Protein AF-A0A1V4QGC7-F1 (afdb_monomer)

Sequence (141 aa):
MLIPVWAFLLLGYYRAGGERFYFNTKFILIFIIYSILAASVYILNQITDIRSDTINRKHLLLAEGILSKRDAYMEIAVLLIMVIILSFFLNFHFLFFIAVSFIMGIIYSVPPFKFKDRPILDFLINAIGYGFIFLVLPPSS

Foldseek 3Di:
DQDDLVLVLVLVQCVVVVNDDDPDPVSVLVVVLVVLLVVLLVLVLCLLCLVVCLVVVHPCCDVVPVDDPVVSVVSSVVSVVVSVVSCVVDDPVVVVVSVVVNVVSCLCRPPPRVQVVPVVSVCVSNCVSVVVVVVSDDPPD

Organism: NCBI:txid1936077

Solvent-accessible surface area (backbone atoms only — not comparable to full-atom values): 7936 Å² total; per-residue (Å²): 128,80,64,61,72,58,55,61,53,52,51,52,48,27,66,74,46,73,79,46,86,68,95,42,73,68,51,54,50,54,49,52,41,50,50,41,51,49,49,31,41,50,52,52,38,45,70,63,34,27,71,59,24,48,75,70,74,36,77,48,52,55,38,71,56,78,40,50,73,67,56,52,54,50,50,34,51,53,36,51,50,51,36,55,60,59,39,69,80,62,46,80,72,52,51,53,55,51,51,54,52,50,50,50,43,45,45,35,44,39,81,92,60,24,29,71,82,34,71,71,51,38,47,46,59,42,42,56,53,51,50,52,54,61,74,68,51,75,81,93,122

Secondary structure (DSSP, 8-state):
----HHHHHHHHHHHHTTT-----HHHHHHHHHHHHHHHHHHHHHHHHHHHHHHHHT-SHHHHTTSS-HHHHHHHHHHHHHHHHHHHTTS-HHHHHHHHHHHHHHHHHHSTTT-GGG-HHHHHHHHHHHHHHHHHHS----

Mean predicted aligned error: 8.9 Å

pLDDT: mean 78.58, std 14.9, range [37.88, 97.94]

InterPro domains:
  IPR000537 UbiA prenyltransferase [PF01040] (6-136)
  IPR044878 UbiA prenyltransferase superfamily [G3DSA:1.10.357.140] (1-138)
  IPR050475 Prenyltransferase/isoprenoid biosynthesis [PTHR42723] (26-134)

Radius of gyration: 16.82 Å; Cα contacts (8 Å, |Δi|>4): 103; chains: 1; bounding box: 34×43×41 Å

Structure (mmCIF, N/CA/C/O backbone):
data_AF-A0A1V4QGC7-F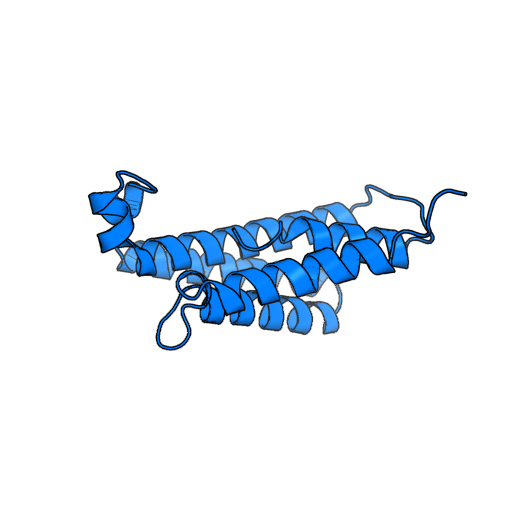1
#
_entry.id   AF-A0A1V4QGC7-F1
#
loop_
_atom_site.group_PDB
_atom_site.id
_atom_site.type_symbol
_atom_site.label_atom_id
_atom_site.label_alt_id
_atom_site.label_comp_id
_atom_site.label_asym_id
_atom_site.label_entity_id
_atom_site.label_seq_id
_atom_site.pdbx_PDB_ins_code
_atom_site.Cartn_x
_atom_site.Cartn_y
_atom_site.Cartn_z
_atom_site.occupancy
_atom_site.B_iso_or_equiv
_atom_site.auth_seq_id
_atom_site.auth_comp_id
_atom_site.auth_asym_id
_atom_site.auth_atom_id
_atom_site.pdbx_PDB_model_num
ATOM 1 N N . MET A 1 1 ? -3.951 10.212 3.164 1.00 37.88 1 MET A N 1
ATOM 2 C CA . MET A 1 1 ? -3.924 9.787 1.746 1.00 37.88 1 MET A CA 1
ATOM 3 C C . MET A 1 1 ? -2.456 9.816 1.377 1.00 37.88 1 MET A C 1
ATOM 5 O O . MET A 1 1 ? -1.941 10.909 1.230 1.00 37.88 1 MET A O 1
ATOM 9 N N . LEU A 1 2 ? -1.754 8.676 1.354 1.00 47.72 2 LEU A N 1
ATOM 10 C CA . LEU A 1 2 ? -0.443 8.649 0.702 1.00 47.72 2 LEU A CA 1
ATOM 11 C C . LEU A 1 2 ? -0.738 8.973 -0.758 1.00 47.72 2 LEU A C 1
ATOM 13 O O . LEU A 1 2 ? -1.607 8.323 -1.336 1.00 47.72 2 LEU A O 1
ATOM 17 N N . ILE A 1 3 ? -0.109 10.010 -1.295 1.00 47.47 3 ILE A N 1
ATOM 18 C CA . ILE A 1 3 ? 0.089 10.291 -2.726 1.00 47.47 3 ILE A CA 1
ATOM 19 C C . ILE A 1 3 ? -0.269 9.089 -3.605 1.00 47.47 3 ILE A C 1
ATOM 21 O O . ILE A 1 3 ? 0.197 7.987 -3.291 1.00 47.47 3 ILE A O 1
ATOM 25 N N . PRO A 1 4 ? -1.034 9.265 -4.705 1.00 59.91 4 PRO A N 1
ATOM 26 C CA . PRO A 1 4 ? -1.404 8.147 -5.557 1.00 59.91 4 PRO A CA 1
ATOM 27 C C . PRO A 1 4 ? -0.127 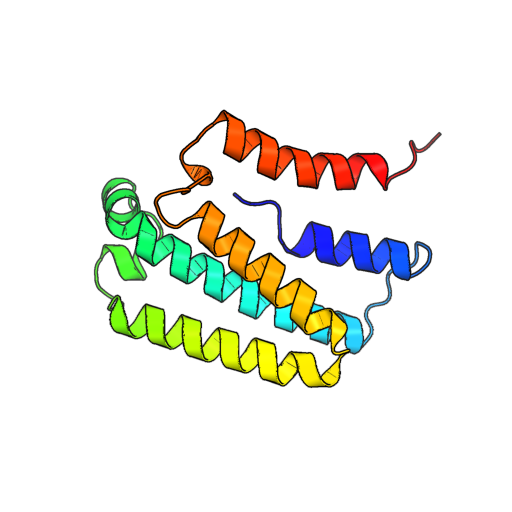7.383 -5.869 1.00 59.91 4 PRO A C 1
ATOM 29 O O . PRO A 1 4 ? 0.795 7.948 -6.445 1.00 59.91 4 PRO A O 1
ATOM 32 N N . VAL A 1 5 ? -0.030 6.126 -5.447 1.00 62.03 5 VAL A N 1
ATOM 33 C CA . VAL A 1 5 ? 1.137 5.277 -5.737 1.00 62.03 5 VAL A CA 1
ATOM 34 C C . VAL A 1 5 ? 1.425 5.291 -7.253 1.00 62.03 5 VAL A C 1
ATOM 36 O O . VAL A 1 5 ? 2.567 5.264 -7.708 1.00 62.03 5 VAL A O 1
ATOM 39 N N . TRP A 1 6 ? 0.356 5.496 -8.020 1.00 62.53 6 TRP A N 1
ATOM 40 C CA . TRP A 1 6 ? 0.310 5.853 -9.427 1.00 62.53 6 TRP A CA 1
ATOM 41 C C . TRP A 1 6 ? 1.138 7.064 -9.835 1.00 62.53 6 TRP A C 1
ATOM 43 O O . TRP A 1 6 ? 1.814 6.986 -10.844 1.00 62.53 6 TRP A O 1
ATOM 53 N N . ALA A 1 7 ? 1.126 8.170 -9.098 1.00 62.88 7 ALA A N 1
ATOM 54 C CA . ALA A 1 7 ? 1.836 9.391 -9.463 1.00 62.88 7 ALA A CA 1
ATOM 55 C C . ALA A 1 7 ? 3.340 9.139 -9.625 1.00 62.88 7 ALA A C 1
ATOM 57 O O . ALA A 1 7 ? 3.910 9.510 -10.645 1.00 62.88 7 ALA A O 1
ATOM 58 N N . PHE A 1 8 ? 3.973 8.431 -8.689 1.00 66.56 8 PHE A N 1
ATOM 59 C CA . PHE A 1 8 ? 5.393 8.089 -8.803 1.00 66.56 8 PHE A CA 1
ATOM 60 C C . PHE A 1 8 ? 5.684 7.115 -9.943 1.00 66.56 8 PHE A C 1
ATOM 62 O O . PHE A 1 8 ? 6.669 7.282 -10.658 1.00 66.56 8 PHE A O 1
ATOM 69 N N . LEU A 1 9 ? 4.813 6.125 -10.143 1.00 71.06 9 LEU A N 1
ATOM 70 C CA . LEU A 1 9 ? 4.905 5.197 -11.268 1.00 71.06 9 LEU A CA 1
ATOM 71 C C . LEU A 1 9 ? 4.787 5.923 -12.613 1.00 71.06 9 LEU A C 1
ATOM 73 O O . LEU A 1 9 ? 5.601 5.703 -13.505 1.00 71.06 9 LEU A O 1
ATOM 77 N N . LEU A 1 10 ? 3.803 6.813 -12.744 1.00 69.69 10 LEU A N 1
ATOM 78 C CA . LEU A 1 10 ? 3.528 7.588 -13.951 1.00 69.69 10 LEU A CA 1
ATOM 79 C C . LEU A 1 10 ? 4.666 8.575 -14.235 1.00 69.69 10 LEU A C 1
ATOM 81 O O . LEU A 1 10 ? 5.115 8.666 -15.374 1.00 69.69 10 LEU A O 1
ATOM 85 N N . LEU A 1 11 ? 5.179 9.260 -13.209 1.00 66.69 11 LEU A N 1
ATOM 86 C CA . LEU A 1 11 ? 6.306 10.189 -13.331 1.00 66.69 11 LEU A CA 1
ATOM 87 C C . LEU A 1 11 ? 7.613 9.473 -13.673 1.00 66.69 11 LEU A C 1
ATOM 89 O O . LEU A 1 11 ? 8.353 9.928 -14.544 1.00 66.69 11 LEU A O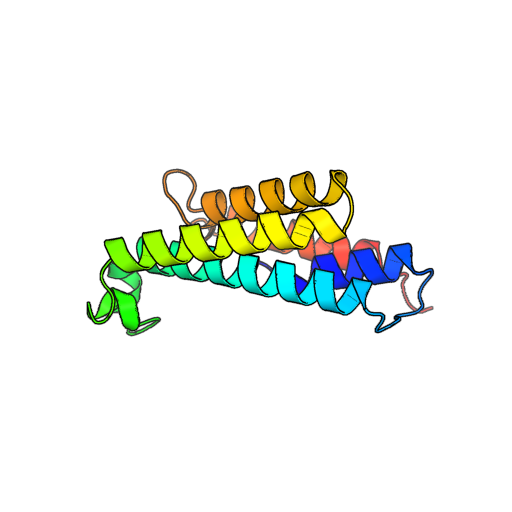 1
ATOM 93 N N . GLY A 1 12 ? 7.886 8.337 -13.027 1.00 68.69 12 GLY A N 1
ATOM 94 C CA . GLY A 1 12 ? 9.040 7.501 -13.347 1.00 68.69 12 GLY A CA 1
ATOM 95 C C . GLY A 1 12 ? 8.979 6.985 -14.784 1.00 68.69 12 GLY A C 1
ATOM 96 O O . GLY A 1 12 ? 9.969 7.065 -15.511 1.00 68.69 12 GLY A O 1
ATOM 97 N N . TYR A 1 13 ? 7.802 6.530 -15.224 1.00 69.25 13 TYR A N 1
ATOM 98 C CA . TYR A 1 13 ? 7.584 6.075 -16.595 1.00 69.25 13 TYR A CA 1
ATOM 99 C C . TYR A 1 13 ? 7.751 7.208 -17.617 1.00 69.25 13 TYR A C 1
ATOM 101 O O . TYR A 1 13 ? 8.457 7.039 -18.608 1.00 69.25 13 TYR A O 1
ATOM 109 N N . TYR A 1 14 ? 7.168 8.380 -17.354 1.00 67.00 14 TYR A N 1
ATOM 110 C CA . TYR A 1 14 ? 7.287 9.564 -18.207 1.00 67.00 14 TYR A CA 1
ATOM 111 C C . TYR A 1 14 ? 8.744 10.022 -18.370 1.00 67.00 14 TYR A C 1
ATOM 113 O O . TYR A 1 14 ? 9.204 10.267 -19.486 1.00 67.00 14 TYR A O 1
ATOM 121 N N . ARG A 1 15 ? 9.501 10.070 -17.265 1.00 68.25 15 ARG A N 1
ATOM 122 C CA . ARG A 1 15 ? 10.911 10.482 -17.269 1.00 68.25 15 ARG A CA 1
ATOM 123 C C . ARG A 1 15 ? 11.815 9.458 -17.964 1.00 68.25 15 ARG A C 1
ATOM 125 O O . ARG A 1 15 ? 12.757 9.850 -18.644 1.00 68.25 15 ARG A O 1
ATOM 132 N N . ALA A 1 16 ? 11.522 8.162 -17.837 1.00 69.19 16 ALA A N 1
ATOM 133 C CA . ALA A 1 16 ? 12.251 7.102 -18.538 1.00 69.19 16 ALA A CA 1
ATOM 134 C C . ALA A 1 16 ? 11.910 7.023 -20.040 1.00 69.19 16 ALA A C 1
ATOM 136 O O . ALA A 1 16 ? 12.752 6.624 -20.840 1.00 69.19 16 ALA A O 1
ATOM 137 N N . GLY A 1 17 ? 10.688 7.403 -20.426 1.00 63.56 17 GLY A N 1
ATOM 138 C CA . GLY A 1 17 ? 10.197 7.394 -21.807 1.00 63.56 17 GLY A CA 1
ATOM 139 C C . GLY A 1 17 ? 10.569 8.623 -22.645 1.00 63.56 17 GLY A C 1
ATOM 140 O O . GLY A 1 17 ? 10.112 8.723 -23.783 1.00 63.56 17 GLY A O 1
ATOM 141 N N . GLY A 1 18 ? 11.361 9.558 -22.104 1.00 63.56 18 GLY A N 1
ATOM 142 C CA . GLY A 1 18 ? 11.759 10.780 -22.809 1.00 63.56 18 GLY A CA 1
ATOM 143 C C . GLY A 1 18 ? 10.575 11.694 -23.131 1.00 63.56 18 GLY A C 1
ATOM 144 O O . GLY A 1 18 ? 10.440 12.134 -24.268 1.00 63.56 18 GLY A O 1
ATOM 145 N N . GLU A 1 19 ? 9.694 11.922 -22.151 1.00 63.09 19 GLU A N 1
ATOM 146 C CA . GLU A 1 19 ? 8.514 12.802 -22.248 1.00 63.09 19 GLU A CA 1
ATOM 147 C C . GLU A 1 19 ? 7.373 12.304 -23.155 1.00 63.09 19 GLU A C 1
ATOM 149 O O . GLU A 1 19 ? 6.376 12.996 -23.361 1.00 63.09 19 GLU A O 1
ATOM 154 N N . ARG A 1 20 ? 7.452 11.066 -23.661 1.00 64.44 20 ARG A N 1
ATOM 155 C CA . ARG A 1 20 ? 6.352 10.423 -24.394 1.00 64.44 20 ARG A CA 1
ATOM 156 C C . ARG A 1 20 ? 5.760 9.269 -23.599 1.00 64.44 20 ARG A C 1
ATOM 158 O O . ARG A 1 20 ? 6.453 8.331 -23.210 1.00 64.44 20 ARG A O 1
ATOM 165 N N . PHE A 1 21 ? 4.448 9.328 -23.385 1.00 67.00 21 PHE A N 1
ATOM 166 C CA . PHE A 1 21 ? 3.715 8.291 -22.674 1.00 67.00 21 PHE A CA 1
ATOM 167 C C . PHE A 1 21 ? 3.249 7.203 -23.647 1.00 67.00 21 PHE A C 1
ATOM 169 O O . PHE A 1 21 ? 2.393 7.444 -24.496 1.00 67.00 21 PHE A O 1
ATOM 176 N N . TYR A 1 22 ? 3.805 5.998 -23.528 1.00 72.38 22 TYR A N 1
ATOM 177 C CA . TYR A 1 22 ? 3.405 4.849 -24.339 1.00 72.38 22 TYR A CA 1
ATOM 178 C C . TYR A 1 22 ? 2.611 3.841 -23.504 1.00 72.38 22 TYR A C 1
ATOM 180 O O . TYR A 1 22 ? 3.113 3.269 -22.542 1.00 72.38 22 TYR A O 1
ATOM 188 N N . PHE A 1 23 ? 1.378 3.545 -23.906 1.00 79.50 23 PHE A N 1
ATOM 189 C CA . PHE A 1 23 ? 0.576 2.478 -23.299 1.00 79.50 23 PHE A CA 1
ATOM 190 C C . PHE A 1 23 ? 0.975 1.111 -23.866 1.00 79.50 23 PHE A C 1
ATOM 192 O O . PHE A 1 23 ? 0.229 0.482 -24.610 1.00 79.50 23 PHE A O 1
ATOM 199 N N . ASN A 1 24 ? 2.193 0.661 -23.563 1.00 84.56 24 ASN A N 1
ATOM 200 C CA . ASN A 1 24 ? 2.674 -0.652 -23.988 1.00 84.56 24 ASN A CA 1
ATOM 201 C C . ASN A 1 24 ? 2.345 -1.749 -22.960 1.00 84.56 24 ASN A C 1
ATOM 203 O O . ASN A 1 24 ? 1.971 -1.478 -21.819 1.00 84.56 24 ASN A O 1
ATOM 207 N N . THR A 1 25 ? 2.527 -3.014 -23.344 1.00 86.69 25 THR A N 1
ATOM 208 C CA . THR A 1 25 ? 2.256 -4.168 -22.469 1.00 86.69 25 THR A CA 1
ATOM 209 C C . THR A 1 25 ? 3.031 -4.101 -21.151 1.00 86.69 25 THR A C 1
ATOM 211 O O . THR A 1 25 ? 2.495 -4.460 -20.107 1.00 86.69 25 THR A O 1
ATOM 214 N N . LYS A 1 26 ? 4.271 -3.584 -21.170 1.00 86.00 26 LYS A N 1
ATOM 215 C CA . LYS A 1 26 ? 5.073 -3.392 -19.951 1.00 86.00 26 LYS A CA 1
ATOM 216 C C . LYS A 1 26 ? 4.433 -2.374 -19.011 1.00 86.00 26 LYS A C 1
ATOM 218 O O . LYS A 1 26 ? 4.372 -2.629 -17.816 1.00 86.00 26 LYS A O 1
ATOM 223 N N . PHE A 1 27 ? 3.940 -1.256 -19.541 1.00 85.62 27 PHE A N 1
ATOM 224 C CA . PHE A 1 27 ? 3.230 -0.248 -18.761 1.00 85.62 27 PHE A CA 1
ATOM 225 C C . PHE A 1 27 ? 1.976 -0.834 -18.113 1.00 85.62 27 PHE A C 1
ATOM 227 O O . PHE A 1 27 ? 1.790 -0.682 -16.912 1.00 85.62 27 PHE A O 1
ATOM 234 N N . ILE A 1 28 ? 1.156 -1.555 -18.883 1.00 88.50 28 ILE A N 1
ATOM 235 C CA . ILE A 1 28 ? -0.067 -2.192 -18.373 1.00 88.50 28 ILE A CA 1
ATOM 236 C C . ILE A 1 28 ? 0.269 -3.195 -17.264 1.00 88.50 28 ILE A C 1
ATOM 238 O O . ILE A 1 28 ? -0.373 -3.190 -16.218 1.00 88.50 28 ILE A O 1
ATOM 242 N N . LEU A 1 29 ? 1.305 -4.017 -17.453 1.00 90.19 29 LEU A N 1
ATOM 243 C CA . LEU A 1 29 ? 1.751 -4.977 -16.444 1.00 90.19 29 LEU A CA 1
ATOM 244 C C . LEU A 1 29 ? 2.233 -4.279 -15.163 1.00 90.19 29 LEU A C 1
ATOM 246 O O . LEU A 1 29 ? 1.801 -4.636 -14.071 1.00 90.19 29 LEU A O 1
ATOM 250 N N . ILE A 1 30 ? 3.083 -3.256 -15.295 1.00 87.75 30 ILE A N 1
ATOM 251 C CA . ILE A 1 30 ? 3.558 -2.433 -14.173 1.00 87.75 30 ILE A CA 1
ATOM 252 C C . ILE A 1 30 ? 2.371 -1.786 -13.448 1.00 87.75 30 ILE A C 1
ATOM 254 O O . ILE A 1 30 ? 2.320 -1.798 -12.218 1.00 87.75 30 ILE A O 1
ATOM 258 N N . PHE A 1 31 ? 1.388 -1.283 -14.197 1.00 87.69 31 PHE A N 1
ATOM 259 C CA . PHE A 1 31 ? 0.177 -0.704 -13.639 1.00 87.69 31 PHE A CA 1
ATOM 260 C C . PHE A 1 31 ? -0.613 -1.746 -12.836 1.00 87.69 31 PHE A C 1
ATOM 262 O O . PHE A 1 31 ? -0.906 -1.524 -11.669 1.00 87.69 31 PHE A O 1
ATOM 269 N N . ILE A 1 32 ? -0.891 -2.922 -13.400 1.00 92.19 32 ILE A N 1
ATOM 270 C CA . ILE A 1 32 ? -1.596 -4.004 -12.693 1.00 92.19 32 ILE A CA 1
ATOM 271 C C . ILE A 1 32 ? -0.870 -4.385 -11.397 1.00 92.19 32 ILE A C 1
ATOM 273 O O . ILE A 1 32 ? -1.498 -4.447 -10.341 1.00 92.19 32 ILE A O 1
ATOM 277 N N . ILE A 1 33 ? 0.450 -4.579 -11.445 1.00 91.25 33 ILE A N 1
ATOM 278 C CA . ILE A 1 33 ? 1.235 -4.954 -10.262 1.00 91.25 33 ILE A CA 1
ATOM 279 C C . ILE A 1 33 ? 1.093 -3.904 -9.156 1.00 91.25 33 ILE A C 1
ATOM 281 O O . ILE A 1 33 ? 0.844 -4.246 -7.999 1.00 91.25 33 ILE A O 1
ATOM 285 N N . TYR A 1 34 ? 1.189 -2.621 -9.502 1.00 88.12 34 TYR A N 1
ATOM 286 C CA . TYR A 1 34 ? 1.039 -1.549 -8.525 1.00 88.12 34 TYR A CA 1
ATOM 287 C C . TYR A 1 34 ? -0.391 -1.400 -7.990 1.00 88.12 34 TYR A C 1
ATOM 289 O O . TYR A 1 34 ? -0.554 -0.987 -6.844 1.00 88.12 34 TYR A O 1
ATOM 297 N N . SER A 1 35 ? -1.417 -1.794 -8.754 1.00 90.88 35 SER A N 1
ATOM 298 C CA . SER A 1 35 ? -2.816 -1.834 -8.287 1.00 90.88 35 SER A CA 1
ATOM 299 C C . SER A 1 35 ? -2.968 -2.880 -7.196 1.00 90.88 35 SER A C 1
ATOM 301 O O . SER A 1 35 ? -3.526 -2.597 -6.139 1.00 90.88 35 SER A O 1
ATOM 303 N N . ILE A 1 36 ? -2.433 -4.075 -7.445 1.00 94.25 36 ILE A N 1
ATOM 304 C CA . ILE A 1 36 ? -2.479 -5.198 -6.506 1.00 94.25 36 ILE A CA 1
ATOM 305 C C . ILE A 1 36 ? -1.697 -4.840 -5.235 1.00 94.25 36 ILE A C 1
ATOM 307 O O . ILE A 1 36 ? -2.188 -5.037 -4.122 1.00 94.25 36 ILE A O 1
ATOM 311 N N . LEU A 1 37 ? -0.518 -4.228 -5.386 1.00 92.19 37 LEU A N 1
ATOM 312 C CA . LEU A 1 37 ? 0.264 -3.750 -4.250 1.00 92.19 37 LEU A CA 1
ATOM 313 C C . LEU A 1 37 ? -0.499 -2.688 -3.446 1.00 92.19 37 LEU A C 1
ATOM 315 O O . LEU A 1 37 ? -0.590 -2.798 -2.223 1.00 92.19 37 LEU A O 1
ATOM 319 N N . ALA A 1 38 ? -1.079 -1.684 -4.108 1.00 89.50 38 ALA A N 1
ATOM 320 C CA . ALA A 1 38 ? -1.867 -0.654 -3.440 1.00 89.50 38 ALA A CA 1
ATOM 321 C C . ALA A 1 38 ? -3.056 -1.263 -2.686 1.00 89.50 38 ALA A C 1
ATOM 323 O O . ALA A 1 38 ? -3.267 -0.919 -1.525 1.00 89.50 38 ALA A O 1
ATOM 324 N N . ALA A 1 39 ? -3.780 -2.208 -3.295 1.00 92.31 39 ALA A N 1
ATOM 325 C CA . ALA A 1 39 ? -4.867 -2.935 -2.644 1.00 92.31 39 ALA A CA 1
ATOM 326 C C . ALA A 1 39 ? -4.397 -3.640 -1.360 1.00 92.31 39 ALA A C 1
ATOM 328 O O . ALA A 1 39 ? -5.038 -3.492 -0.321 1.00 92.31 39 ALA A O 1
ATOM 329 N N . SER A 1 40 ? -3.237 -4.309 -1.384 1.00 93.75 40 SER A N 1
ATOM 330 C CA . SER A 1 40 ? -2.679 -4.955 -0.185 1.00 93.75 40 SER A CA 1
ATOM 331 C C . SER A 1 40 ? -2.393 -3.957 0.949 1.00 93.75 40 SER A C 1
ATOM 333 O O . SER A 1 40 ? -2.713 -4.219 2.110 1.00 93.75 40 SER A O 1
ATOM 335 N N . VAL A 1 41 ? -1.868 -2.771 0.617 1.00 91.19 41 VAL A N 1
ATOM 336 C CA . VAL A 1 41 ? -1.624 -1.698 1.591 1.00 91.19 41 VAL A CA 1
ATOM 337 C C . VAL A 1 41 ? -2.947 -1.129 2.105 1.00 91.19 41 VAL A C 1
ATOM 339 O O . VAL A 1 41 ? -3.082 -0.889 3.298 1.00 91.19 41 VAL A O 1
ATOM 342 N N . TYR A 1 42 ? -3.962 -0.965 1.253 1.00 89.31 42 TYR A N 1
ATOM 343 C CA . TYR A 1 42 ? -5.291 -0.523 1.684 1.00 89.31 42 TYR A CA 1
ATOM 344 C C . TYR A 1 42 ? -5.945 -1.495 2.667 1.00 89.31 42 TYR A C 1
ATOM 346 O O . TYR A 1 42 ? -6.485 -1.046 3.676 1.00 89.31 42 TYR A O 1
ATOM 354 N N . ILE A 1 43 ? -5.867 -2.804 2.422 1.00 92.56 43 ILE A N 1
ATOM 355 C CA . ILE A 1 43 ? -6.394 -3.807 3.357 1.00 92.56 43 ILE A CA 1
ATOM 356 C C . ILE A 1 43 ? -5.631 -3.732 4.683 1.00 92.56 43 ILE A C 1
ATOM 358 O O . ILE A 1 43 ? -6.250 -3.699 5.746 1.00 92.56 43 ILE A O 1
ATOM 362 N N . LEU A 1 44 ? -4.299 -3.614 4.644 1.00 92.00 44 LEU A N 1
ATOM 363 C CA . LEU A 1 44 ? -3.495 -3.433 5.855 1.00 92.00 44 LEU A CA 1
ATOM 364 C C . LEU A 1 44 ? -3.927 -2.185 6.641 1.00 92.00 44 LEU A C 1
ATOM 366 O O . LEU A 1 44 ? -4.078 -2.245 7.863 1.00 92.00 44 LEU A O 1
ATOM 370 N N . ASN A 1 45 ? -4.185 -1.074 5.945 1.00 89.75 45 ASN A N 1
ATOM 371 C CA . ASN A 1 45 ? -4.681 0.155 6.559 1.00 89.75 45 ASN A CA 1
ATOM 372 C C . ASN A 1 45 ? -6.014 -0.089 7.278 1.00 89.75 45 ASN A C 1
ATOM 374 O O . ASN A 1 45 ? -6.140 0.285 8.444 1.00 89.75 45 ASN A O 1
ATOM 378 N N . GLN A 1 46 ? -6.963 -0.770 6.632 1.00 90.25 46 GLN A N 1
ATOM 379 C CA . GLN A 1 46 ? -8.259 -1.101 7.231 1.00 90.25 46 GLN A CA 1
ATOM 380 C C . GLN A 1 46 ? -8.108 -1.985 8.472 1.00 90.25 46 GLN A C 1
ATOM 382 O O . GLN A 1 46 ? -8.759 -1.730 9.479 1.00 90.25 46 GLN A O 1
ATOM 387 N N . ILE A 1 47 ? -7.205 -2.975 8.453 1.00 92.50 47 ILE A N 1
ATOM 388 C CA . ILE A 1 47 ? -6.921 -3.816 9.629 1.00 92.50 47 ILE A CA 1
ATOM 389 C C . ILE A 1 47 ? -6.413 -2.965 10.803 1.00 92.50 47 ILE A C 1
ATOM 391 O O . ILE A 1 47 ? -6.814 -3.187 11.950 1.00 92.50 47 ILE A O 1
ATOM 395 N N . THR A 1 48 ? -5.532 -1.995 10.537 1.00 90.62 48 THR A N 1
ATOM 396 C CA . THR A 1 48 ? -4.982 -1.112 11.582 1.00 90.62 48 THR A CA 1
ATOM 397 C C . THR A 1 48 ? -5.984 -0.094 12.115 1.00 90.62 48 THR A C 1
ATOM 399 O O . THR A 1 48 ? -5.897 0.285 13.285 1.00 90.62 48 THR A O 1
ATOM 402 N N . ASP A 1 49 ? -6.938 0.332 11.288 1.00 89.38 49 ASP A N 1
ATOM 403 C CA . ASP A 1 49 ? -7.857 1.421 11.611 1.00 89.38 49 ASP A CA 1
ATOM 404 C C . ASP A 1 49 ? -9.255 0.955 12.013 1.00 89.38 49 ASP A C 1
ATOM 406 O O . ASP A 1 49 ? -10.093 1.813 12.259 1.00 89.38 49 ASP A O 1
ATOM 410 N N . ILE A 1 50 ? -9.495 -0.350 12.206 1.00 90.31 50 ILE A N 1
ATOM 411 C CA . ILE A 1 50 ? -10.809 -0.923 12.576 1.00 90.31 50 ILE A CA 1
ATOM 412 C C . ILE A 1 50 ? -11.574 -0.054 13.582 1.00 90.31 50 ILE A C 1
ATOM 414 O O . ILE A 1 50 ? -12.706 0.327 13.322 1.00 90.31 50 ILE A O 1
ATOM 418 N N . ARG A 1 51 ? -10.956 0.332 14.709 1.00 87.81 51 ARG A N 1
ATOM 419 C CA . ARG A 1 51 ? -11.620 1.167 15.729 1.00 87.81 51 ARG A CA 1
ATOM 420 C C . ARG A 1 51 ? -12.004 2.558 15.206 1.00 87.81 51 ARG A C 1
ATOM 422 O O . ARG A 1 51 ? -13.090 3.040 15.509 1.00 87.81 51 ARG A O 1
ATOM 429 N N . SER A 1 52 ? -11.101 3.212 14.477 1.00 86.88 52 SER A N 1
ATOM 430 C C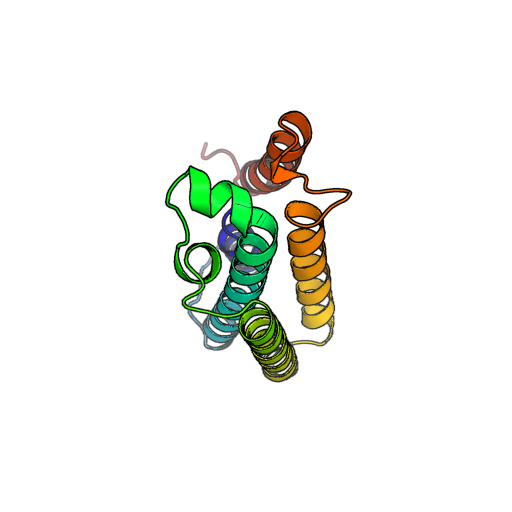A . SER A 1 52 ? -11.348 4.513 13.840 1.00 86.88 52 SER A CA 1
ATOM 431 C C . SER A 1 52 ? -12.471 4.405 12.810 1.00 86.88 52 SER A C 1
ATOM 433 O O . SER A 1 52 ? -13.381 5.230 12.788 1.00 86.88 52 SER A O 1
ATOM 435 N N . ASP A 1 53 ? -12.416 3.365 11.988 1.00 89.62 53 ASP A N 1
ATOM 436 C CA . ASP A 1 53 ? -13.328 3.107 10.883 1.00 89.62 53 ASP A CA 1
ATOM 437 C C . ASP A 1 53 ? -14.740 2.774 11.381 1.00 89.62 53 ASP A C 1
ATOM 439 O O . ASP A 1 53 ? -15.714 3.290 10.830 1.00 89.62 53 ASP A O 1
ATOM 443 N N . THR A 1 54 ? -14.864 2.049 12.501 1.00 88.31 54 THR A N 1
ATOM 444 C CA . THR A 1 54 ? -16.142 1.835 13.201 1.00 88.31 54 THR A CA 1
ATOM 445 C C . THR A 1 54 ? -16.742 3.156 13.697 1.00 88.31 54 THR A C 1
ATOM 447 O O . THR A 1 54 ? -17.930 3.401 13.497 1.00 88.31 54 THR A O 1
ATOM 450 N N . ILE A 1 55 ? -15.940 4.031 14.322 1.00 90.50 55 ILE A N 1
ATOM 451 C CA . ILE A 1 55 ? -16.416 5.325 14.852 1.00 90.50 55 ILE A CA 1
ATOM 452 C C . ILE A 1 55 ? -16.846 6.257 13.712 1.00 90.50 55 ILE A C 1
ATOM 454 O O . ILE A 1 55 ? -17.900 6.886 13.781 1.00 90.50 55 ILE A O 1
ATOM 458 N N . ASN A 1 56 ? -16.040 6.332 12.652 1.00 88.88 56 ASN A N 1
ATOM 459 C CA . ASN A 1 56 ? -16.238 7.254 11.534 1.00 88.88 56 ASN A CA 1
ATOM 460 C C . ASN A 1 56 ? -17.165 6.708 10.437 1.00 88.88 56 ASN A C 1
ATOM 462 O O . ASN A 1 56 ? -17.417 7.413 9.459 1.00 88.88 56 ASN A O 1
ATOM 466 N N . ARG A 1 57 ? -17.640 5.463 10.575 1.00 86.31 57 ARG A N 1
ATOM 467 C CA . ARG A 1 57 ? -18.417 4.718 9.572 1.00 86.31 57 ARG A CA 1
ATOM 468 C C . ARG A 1 57 ? -17.767 4.708 8.183 1.00 86.31 57 ARG A C 1
ATOM 470 O O . ARG A 1 57 ? -18.405 5.005 7.174 1.00 86.31 57 ARG A O 1
ATOM 477 N N . LYS A 1 58 ? -16.478 4.381 8.131 1.00 83.31 58 LYS A N 1
ATOM 478 C CA . LYS A 1 58 ? -15.702 4.243 6.887 1.00 83.31 58 LYS A CA 1
ATOM 479 C C . LYS A 1 58 ? -15.182 2.816 6.764 1.00 83.31 58 LYS A C 1
ATOM 481 O O . LYS A 1 58 ? -15.065 2.131 7.766 1.00 83.31 58 LYS A O 1
ATOM 486 N N . HIS A 1 59 ? -14.898 2.371 5.537 1.00 83.00 59 HIS A N 1
ATOM 487 C CA . HIS A 1 59 ? -14.243 1.080 5.263 1.00 83.00 59 HIS A CA 1
ATOM 488 C C . HIS A 1 59 ? -14.827 -0.117 6.045 1.00 83.00 59 HIS A C 1
ATOM 490 O O . HIS A 1 59 ? -14.130 -0.873 6.719 1.00 83.00 59 HIS A O 1
ATOM 496 N N . LEU A 1 60 ? -16.145 -0.283 5.932 1.00 86.56 60 LEU A N 1
ATOM 497 C CA . LEU A 1 60 ? -16.952 -1.064 6.870 1.00 86.56 60 LEU A CA 1
ATOM 498 C C . LEU A 1 60 ? -16.731 -2.583 6.836 1.00 86.56 60 LEU A C 1
ATOM 500 O O . LEU A 1 60 ? -17.069 -3.254 7.801 1.00 86.56 60 LEU A O 1
ATOM 504 N N . LEU A 1 61 ? -16.113 -3.133 5.786 1.00 86.81 61 LEU A N 1
ATOM 505 C CA . LEU A 1 61 ? -15.924 -4.584 5.634 1.00 86.81 61 LEU A CA 1
ATOM 506 C C . LEU A 1 61 ? -15.259 -5.230 6.860 1.00 86.81 61 LEU A C 1
ATOM 508 O O . LEU A 1 61 ? -15.746 -6.231 7.378 1.00 86.81 61 LEU A O 1
ATOM 512 N N . LEU A 1 62 ? -14.167 -4.636 7.346 1.00 88.31 62 LEU A N 1
ATOM 513 C CA . LEU A 1 62 ? -13.472 -5.095 8.552 1.00 88.31 62 LEU A CA 1
ATOM 514 C C . LEU A 1 62 ? -14.048 -4.474 9.830 1.00 88.31 62 LEU A C 1
ATOM 516 O O . LEU A 1 62 ? -14.030 -5.114 10.881 1.00 88.31 62 LEU A O 1
ATOM 520 N N . ALA A 1 63 ? -14.561 -3.243 9.751 1.00 84.81 63 ALA A N 1
ATOM 521 C CA . ALA A 1 63 ? -15.081 -2.509 10.904 1.00 84.81 63 ALA A CA 1
ATOM 522 C C . ALA A 1 63 ? -16.411 -3.071 11.441 1.00 84.81 63 ALA A C 1
ATOM 524 O O . ALA A 1 63 ? -16.667 -2.978 12.640 1.00 84.81 63 ALA A O 1
ATOM 525 N N . GLU A 1 64 ? -17.230 -3.670 10.573 1.00 88.75 64 GLU A N 1
ATOM 526 C CA . GLU A 1 64 ? -18.498 -4.340 10.902 1.00 88.75 64 GLU A CA 1
ATOM 527 C C . GLU A 1 64 ? -18.342 -5.863 11.042 1.00 88.75 64 GLU A C 1
ATOM 529 O O . GLU A 1 64 ? -19.309 -6.565 11.322 1.00 88.75 64 GLU A O 1
ATOM 534 N N . GLY A 1 65 ? -17.126 -6.391 10.864 1.00 87.50 65 GLY A N 1
ATOM 535 C CA . GLY A 1 65 ? -16.842 -7.821 10.998 1.00 87.50 65 GLY A CA 1
ATOM 536 C C . GLY A 1 65 ? -17.374 -8.697 9.859 1.00 87.50 65 GLY A C 1
ATOM 537 O O . GLY A 1 65 ? -17.393 -9.915 10.011 1.00 87.50 65 GLY A O 1
ATOM 538 N N . ILE A 1 66 ? -17.772 -8.103 8.726 1.00 90.81 66 ILE A N 1
ATOM 539 C CA . ILE A 1 66 ? -18.176 -8.829 7.507 1.00 90.81 66 ILE A CA 1
ATOM 540 C C . ILE A 1 66 ? -17.007 -9.681 6.991 1.00 90.81 66 ILE A C 1
ATOM 542 O O . ILE A 1 66 ? -17.197 -10.821 6.575 1.00 90.81 66 ILE A O 1
ATOM 546 N N . LEU A 1 67 ? -15.791 -9.132 7.050 1.00 92.00 67 LEU A N 1
ATOM 547 C CA . LEU A 1 67 ? -14.541 -9.831 6.776 1.00 92.00 67 LEU A CA 1
ATOM 548 C C . LEU A 1 67 ? -13.765 -10.015 8.083 1.00 92.00 67 LEU A C 1
ATOM 550 O O . LEU A 1 67 ? -13.581 -9.062 8.845 1.00 92.00 67 LEU A O 1
ATOM 554 N N . SER A 1 68 ? -13.268 -11.225 8.348 1.00 93.50 68 SER A N 1
ATOM 555 C CA . SER A 1 68 ? -12.426 -11.453 9.522 1.00 93.50 68 SER A CA 1
ATOM 556 C C . SER A 1 68 ? -11.020 -10.875 9.310 1.00 93.50 68 SER A C 1
ATOM 558 O O . SER A 1 68 ? -10.503 -10.827 8.192 1.00 93.50 68 SER A O 1
ATOM 560 N N . LYS A 1 69 ? -10.335 -10.484 10.395 1.00 93.50 69 LYS A N 1
ATOM 561 C CA . LYS A 1 69 ? -8.932 -10.028 10.300 1.00 93.50 69 LYS A CA 1
ATOM 562 C C . LYS A 1 69 ? -8.026 -11.101 9.698 1.00 93.50 69 LYS A C 1
ATOM 564 O O . LYS A 1 69 ? -7.073 -10.775 9.000 1.00 93.50 69 LYS A O 1
ATOM 569 N N . ARG A 1 70 ? -8.308 -12.373 9.998 1.00 94.25 70 ARG A N 1
ATOM 570 C CA . ARG A 1 70 ? -7.539 -13.509 9.490 1.00 94.25 70 ARG A CA 1
ATOM 571 C C . ARG A 1 70 ? -7.647 -13.577 7.970 1.00 94.25 70 ARG A C 1
ATOM 573 O O . ARG A 1 70 ? -6.615 -13.653 7.315 1.00 94.25 70 ARG A O 1
ATOM 580 N N . ASP A 1 71 ? -8.860 -13.481 7.435 1.00 95.50 71 ASP A N 1
ATOM 581 C CA . ASP A 1 71 ? -9.100 -13.535 5.990 1.00 95.50 71 ASP A CA 1
ATOM 582 C C . ASP A 1 71 ? -8.485 -12.324 5.286 1.00 95.50 71 ASP A C 1
ATOM 584 O O . ASP A 1 71 ? -7.854 -12.475 4.247 1.00 95.50 71 ASP A O 1
ATOM 588 N N . ALA A 1 72 ? -8.548 -11.139 5.898 1.00 95.38 72 ALA A N 1
ATOM 589 C CA . ALA A 1 72 ? -7.876 -9.953 5.369 1.00 95.38 72 ALA A CA 1
ATOM 590 C C . ALA A 1 72 ? -6.344 -10.105 5.307 1.00 95.38 72 ALA A C 1
ATOM 592 O O . ALA A 1 72 ? -5.723 -9.689 4.330 1.00 95.38 72 ALA A O 1
ATOM 593 N N . TYR A 1 73 ? -5.715 -10.734 6.307 1.00 96.25 73 TYR A N 1
ATOM 594 C CA . TYR A 1 73 ? -4.286 -11.057 6.234 1.00 96.25 73 TYR A CA 1
ATOM 595 C C . TYR A 1 73 ? -3.972 -12.123 5.177 1.00 96.25 73 TYR A C 1
ATOM 597 O O . TYR A 1 73 ? -2.930 -12.029 4.527 1.00 96.25 73 TYR A O 1
ATOM 605 N N . MET A 1 74 ? -4.851 -13.113 4.980 1.00 97.19 74 MET A N 1
ATOM 606 C CA . MET A 1 74 ? -4.696 -14.080 3.888 1.00 97.19 74 MET A CA 1
ATOM 607 C C . MET A 1 74 ? -4.781 -13.391 2.525 1.00 97.19 74 MET A C 1
ATOM 609 O O . MET A 1 74 ? -3.937 -13.647 1.671 1.00 97.19 74 MET A O 1
ATOM 613 N N . GLU A 1 75 ? -5.729 -12.470 2.349 1.00 96.44 75 GLU A N 1
ATOM 614 C CA . GLU A 1 75 ? -5.876 -11.683 1.124 1.00 96.44 75 GLU A CA 1
ATOM 615 C C . GLU A 1 75 ? -4.610 -10.864 0.842 1.00 96.44 75 GLU A C 1
ATOM 617 O O . GLU A 1 75 ? -4.062 -10.934 -0.256 1.00 96.44 75 GLU A O 1
ATOM 622 N N . ILE A 1 76 ? -4.057 -10.171 1.849 1.00 96.19 76 ILE A N 1
ATOM 623 C CA . ILE A 1 76 ? -2.767 -9.472 1.716 1.00 96.19 76 ILE A CA 1
ATOM 624 C C . ILE A 1 76 ? -1.671 -10.432 1.234 1.00 96.19 76 ILE A C 1
ATOM 626 O O . ILE A 1 76 ? -0.932 -10.097 0.309 1.00 96.19 76 ILE A O 1
ATOM 630 N N . ALA A 1 77 ? -1.559 -11.623 1.827 1.00 96.94 77 ALA A N 1
ATOM 631 C CA . ALA A 1 77 ? -0.540 -12.596 1.440 1.00 96.94 77 ALA A CA 1
ATOM 632 C C . ALA A 1 77 ? -0.707 -13.062 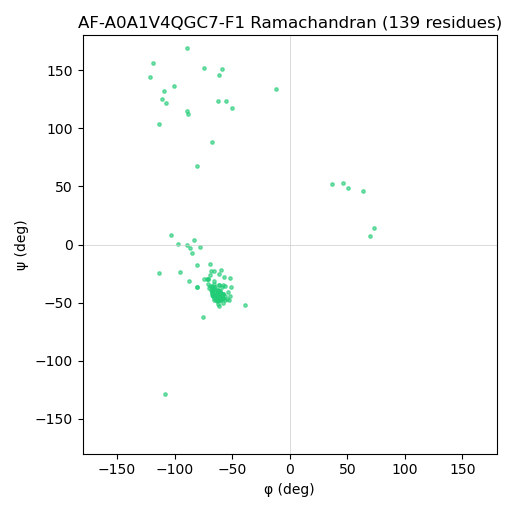-0.017 1.00 96.94 77 ALA A C 1
ATOM 634 O O . ALA A 1 77 ? 0.270 -13.098 -0.765 1.00 96.94 77 ALA A O 1
ATOM 635 N N . VAL A 1 78 ? -1.938 -13.356 -0.442 1.00 97.94 78 VAL A N 1
ATOM 636 C CA . VAL A 1 78 ? -2.262 -13.761 -1.819 1.00 97.94 78 VAL A CA 1
ATOM 637 C C . VAL A 1 78 ? -1.930 -12.645 -2.814 1.00 97.94 78 VAL A C 1
ATOM 639 O O . VAL A 1 78 ? -1.260 -12.898 -3.818 1.00 97.94 78 VAL A O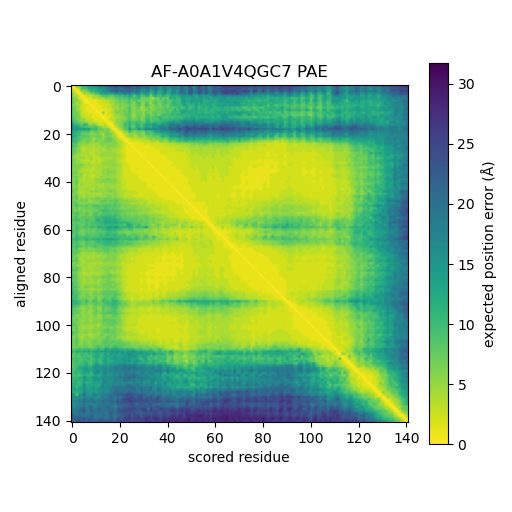 1
ATOM 642 N N . LEU A 1 79 ? -2.309 -11.399 -2.513 1.00 96.94 79 LEU A N 1
ATOM 643 C CA . LEU A 1 79 ? -1.983 -10.227 -3.332 1.00 96.94 79 LEU A CA 1
ATOM 644 C C . LEU A 1 79 ? -0.464 -10.038 -3.473 1.00 96.94 79 LEU A C 1
ATOM 646 O O . LEU A 1 79 ? 0.028 -9.816 -4.580 1.00 96.94 79 LEU A O 1
ATOM 650 N N . LEU A 1 80 ? 0.300 -10.176 -2.385 1.00 95.31 80 LEU A N 1
ATOM 651 C CA . LEU A 1 80 ? 1.762 -10.049 -2.422 1.00 95.31 80 LEU A CA 1
ATOM 652 C C . LEU A 1 80 ? 2.432 -11.171 -3.221 1.00 95.31 80 LEU A C 1
ATOM 654 O O . LEU A 1 80 ? 3.372 -10.905 -3.969 1.00 95.31 80 LEU A O 1
ATOM 658 N N . ILE A 1 81 ? 1.938 -12.407 -3.118 1.00 96.38 81 ILE A N 1
ATOM 659 C CA . ILE A 1 81 ? 2.422 -13.522 -3.942 1.00 96.38 81 ILE A CA 1
ATOM 660 C C . ILE A 1 81 ? 2.185 -13.219 -5.426 1.00 96.38 81 ILE A C 1
ATOM 662 O O . ILE A 1 81 ? 3.106 -13.365 -6.229 1.00 96.38 81 ILE A O 1
ATOM 666 N N . MET A 1 82 ? 0.996 -12.729 -5.795 1.00 96.56 82 MET A N 1
ATOM 667 C CA . MET A 1 82 ? 0.705 -12.325 -7.176 1.00 96.56 82 MET A CA 1
ATOM 668 C C . MET A 1 82 ? 1.630 -11.203 -7.654 1.00 96.56 82 MET A C 1
ATOM 670 O O . MET A 1 82 ? 2.161 -11.284 -8.759 1.00 96.56 82 MET A O 1
ATOM 674 N N . VAL A 1 83 ? 1.884 -10.192 -6.819 1.00 94.50 83 VAL A N 1
ATOM 675 C CA . VAL A 1 83 ? 2.836 -9.112 -7.122 1.00 94.50 83 VAL A CA 1
ATOM 676 C C . VAL A 1 83 ? 4.233 -9.665 -7.405 1.00 94.50 83 VAL A C 1
ATOM 678 O O . VAL A 1 83 ? 4.853 -9.264 -8.392 1.00 94.50 83 VAL A O 1
ATOM 681 N N . ILE A 1 84 ? 4.727 -10.595 -6.584 1.00 92.50 84 ILE A N 1
ATOM 682 C CA . ILE A 1 84 ? 6.047 -11.211 -6.767 1.00 92.50 84 ILE A CA 1
ATOM 683 C C . ILE A 1 84 ? 6.087 -12.019 -8.070 1.00 92.50 84 ILE A C 1
ATOM 685 O O . ILE A 1 84 ? 6.999 -11.825 -8.873 1.00 92.50 84 ILE A O 1
ATOM 689 N N . ILE A 1 85 ? 5.079 -12.865 -8.318 1.00 94.06 85 ILE A N 1
ATOM 690 C CA . ILE A 1 85 ? 4.983 -13.687 -9.534 1.00 94.06 85 ILE A CA 1
ATOM 691 C C . ILE A 1 85 ? 4.982 -12.807 -10.786 1.00 94.06 85 ILE A C 1
ATOM 693 O O . ILE A 1 85 ? 5.770 -13.023 -11.704 1.00 94.06 85 ILE A O 1
ATOM 697 N N . LEU A 1 86 ? 4.128 -11.783 -10.814 1.00 92.38 86 LEU A N 1
ATOM 698 C CA . LEU A 1 86 ? 4.011 -10.875 -11.952 1.00 92.38 86 LEU A CA 1
ATOM 699 C C . LEU A 1 86 ? 5.282 -10.035 -12.159 1.00 92.38 86 LEU A C 1
ATOM 701 O O . LEU A 1 86 ? 5.636 -9.718 -13.294 1.00 92.38 86 LEU A O 1
ATOM 705 N N . SER A 1 87 ? 6.006 -9.715 -11.084 1.00 88.50 87 SER A N 1
ATOM 706 C CA . SER A 1 87 ? 7.259 -8.956 -11.160 1.00 88.50 87 SER A CA 1
ATOM 707 C C . SER A 1 87 ? 8.402 -9.729 -11.828 1.00 88.50 87 SER A C 1
ATOM 709 O O . SER A 1 87 ? 9.304 -9.095 -12.377 1.00 88.50 87 SER A O 1
ATOM 711 N N . PHE A 1 88 ? 8.369 -11.069 -11.863 1.00 87.50 88 PHE A N 1
ATOM 712 C CA . PHE A 1 88 ? 9.369 -11.863 -12.597 1.00 87.50 88 PHE A CA 1
ATOM 713 C C . PHE A 1 88 ? 9.309 -11.665 -14.117 1.00 87.50 88 PHE A C 1
ATOM 715 O O . PHE A 1 88 ? 10.317 -11.854 -14.791 1.00 87.50 88 PHE A O 1
ATOM 722 N N . PHE A 1 89 ? 8.168 -11.231 -14.660 1.00 88.38 89 PHE A N 1
ATOM 723 C CA . PHE A 1 89 ? 8.035 -10.871 -16.078 1.00 88.38 89 PHE A CA 1
ATOM 724 C C . PHE A 1 89 ? 8.620 -9.485 -16.405 1.00 88.38 89 PHE A C 1
ATOM 726 O O . PHE A 1 89 ? 8.592 -9.048 -17.557 1.00 88.38 89 PHE A O 1
ATOM 733 N N . LEU A 1 90 ? 9.129 -8.776 -15.395 1.00 85.62 90 LEU A N 1
ATOM 734 C CA . LEU A 1 90 ? 9.807 -7.493 -15.528 1.00 85.62 90 LEU A CA 1
ATOM 735 C C . LEU A 1 90 ? 11.315 -7.668 -15.279 1.00 85.62 90 LEU A C 1
ATOM 737 O O . LEU A 1 90 ? 11.968 -8.480 -15.926 1.00 85.62 90 LEU A O 1
ATOM 741 N N . ASN A 1 91 ? 11.899 -6.865 -14.392 1.00 80.50 91 ASN A N 1
ATOM 742 C CA . ASN A 1 91 ? 13.321 -6.884 -14.060 1.00 80.50 91 ASN A CA 1
ATOM 743 C C . ASN A 1 91 ? 13.477 -7.166 -12.561 1.00 80.50 91 ASN A C 1
ATOM 745 O O . ASN A 1 91 ? 12.698 -6.650 -11.766 1.00 80.50 91 ASN A O 1
ATOM 749 N N . PHE A 1 92 ? 14.508 -7.910 -12.157 1.00 79.25 92 PHE A N 1
ATOM 750 C CA . PHE A 1 92 ? 14.820 -8.175 -10.748 1.00 79.25 92 PHE A CA 1
ATOM 751 C C . PHE A 1 92 ? 14.894 -6.902 -9.884 1.00 79.25 92 PHE A C 1
ATOM 753 O O . PHE A 1 92 ? 14.404 -6.889 -8.759 1.00 79.25 92 PHE A O 1
ATOM 760 N N . HIS A 1 93 ? 15.411 -5.794 -10.426 1.00 76.75 93 HIS A N 1
ATOM 761 C CA . HIS A 1 93 ? 15.453 -4.503 -9.728 1.00 76.75 93 HIS A CA 1
ATOM 762 C C . HIS A 1 93 ? 14.052 -3.973 -9.376 1.00 76.75 93 HIS A C 1
ATOM 764 O O . HIS A 1 93 ? 13.895 -3.234 -8.410 1.00 76.75 93 HIS A O 1
ATOM 770 N N . PHE A 1 94 ? 13.016 -4.367 -10.120 1.00 79.25 94 PHE A N 1
ATOM 771 C CA . PHE A 1 94 ? 11.633 -3.975 -9.853 1.00 79.25 94 PHE A CA 1
ATOM 772 C C . PHE A 1 94 ? 11.110 -4.553 -8.529 1.00 79.25 94 PHE A C 1
ATOM 774 O O . PHE A 1 94 ? 10.389 -3.865 -7.809 1.00 79.25 94 PHE A O 1
ATOM 781 N N . LEU A 1 95 ? 11.542 -5.761 -8.143 1.00 82.31 95 LEU A N 1
ATOM 782 C CA . LEU A 1 95 ? 11.182 -6.365 -6.853 1.00 82.31 95 LEU A CA 1
ATOM 783 C C . LEU A 1 95 ? 11.666 -5.524 -5.666 1.00 82.31 95 LEU A C 1
ATOM 785 O O . LEU A 1 95 ? 10.962 -5.421 -4.663 1.00 82.31 95 LEU A O 1
ATOM 789 N N . PHE A 1 96 ? 12.828 -4.872 -5.788 1.00 81.25 96 PHE A N 1
ATOM 790 C CA . PHE A 1 96 ? 13.319 -3.946 -4.767 1.00 81.25 96 PHE A CA 1
ATOM 791 C C . PHE A 1 96 ? 12.372 -2.750 -4.592 1.00 81.25 96 PHE A C 1
ATOM 793 O O . PHE A 1 96 ? 12.004 -2.417 -3.467 1.00 81.25 96 PHE A O 1
ATOM 800 N N . PHE A 1 97 ? 11.908 -2.146 -5.692 1.00 79.56 97 PHE A N 1
ATOM 801 C CA . PHE A 1 97 ? 10.952 -1.033 -5.637 1.00 79.56 97 PHE A CA 1
ATOM 802 C C . PHE A 1 97 ? 9.611 -1.444 -5.029 1.00 79.56 97 PHE A C 1
ATOM 804 O O . PHE A 1 97 ? 9.044 -0.692 -4.233 1.00 79.56 97 PHE A O 1
ATOM 811 N N . ILE A 1 98 ? 9.124 -2.640 -5.356 1.00 85.06 98 ILE A N 1
ATOM 812 C CA . ILE A 1 98 ? 7.924 -3.216 -4.746 1.00 85.06 98 ILE A CA 1
ATOM 813 C C . ILE A 1 98 ? 8.110 -3.400 -3.237 1.00 85.06 98 ILE A C 1
ATOM 815 O O . ILE A 1 98 ? 7.254 -2.969 -2.465 1.00 85.06 98 ILE A O 1
ATOM 819 N N . ALA A 1 99 ? 9.233 -3.981 -2.805 1.00 85.75 99 ALA A N 1
ATOM 820 C CA . ALA A 1 99 ? 9.524 -4.201 -1.391 1.00 85.75 99 ALA A CA 1
ATOM 821 C C . ALA A 1 99 ? 9.585 -2.878 -0.613 1.00 85.75 99 ALA A C 1
ATOM 823 O O . ALA A 1 99 ? 8.916 -2.734 0.409 1.00 85.75 99 ALA A O 1
ATOM 824 N N . VAL A 1 100 ? 10.315 -1.882 -1.128 1.00 83.94 100 VAL A N 1
ATOM 825 C CA . VAL A 1 100 ? 10.383 -0.538 -0.531 1.00 83.94 100 VAL A CA 1
ATOM 826 C C . VAL A 1 100 ? 8.994 0.100 -0.460 1.00 83.94 100 VAL A C 1
ATOM 828 O O . VAL A 1 100 ? 8.615 0.627 0.584 1.00 83.94 100 VAL A O 1
ATOM 831 N N . SER A 1 101 ? 8.207 0.013 -1.534 1.00 84.44 101 SER A N 1
ATOM 832 C CA . SER A 1 101 ? 6.851 0.574 -1.585 1.00 84.44 101 SER A CA 1
ATOM 833 C C . SER A 1 101 ? 5.926 -0.078 -0.550 1.00 84.44 101 SER A C 1
ATOM 835 O O . SER A 1 101 ? 5.180 0.620 0.138 1.00 84.44 101 SER A O 1
ATOM 837 N N . PHE A 1 102 ? 6.003 -1.402 -0.387 1.00 86.94 102 PHE A N 1
ATOM 838 C CA . PHE A 1 102 ? 5.228 -2.119 0.623 1.00 86.94 102 PHE A CA 1
ATOM 839 C C . PHE A 1 102 ? 5.644 -1.739 2.048 1.00 86.94 102 PHE A C 1
ATOM 841 O O . PHE A 1 102 ? 4.791 -1.439 2.881 1.00 86.94 102 PHE A O 1
ATOM 848 N N . ILE A 1 103 ? 6.954 -1.685 2.318 1.00 86.19 103 ILE A N 1
ATOM 849 C CA . ILE A 1 103 ? 7.505 -1.271 3.616 1.00 86.19 103 ILE A CA 1
ATOM 850 C C . ILE A 1 103 ? 7.039 0.143 3.974 1.00 86.19 103 ILE A C 1
ATOM 852 O O . ILE A 1 103 ? 6.622 0.382 5.106 1.00 86.19 103 ILE A O 1
ATOM 856 N N . MET A 1 104 ? 7.039 1.070 3.015 1.00 81.12 104 MET A N 1
ATOM 857 C CA . MET A 1 104 ? 6.512 2.421 3.229 1.00 81.12 104 MET A CA 1
ATOM 858 C C . MET A 1 104 ? 5.016 2.402 3.571 1.00 81.12 104 MET A C 1
ATOM 860 O O . MET A 1 104 ? 4.590 3.117 4.478 1.00 81.12 104 MET A O 1
ATOM 864 N N . GLY A 1 105 ? 4.230 1.540 2.917 1.00 83.31 105 GLY A N 1
ATOM 865 C CA . GLY A 1 105 ? 2.826 1.304 3.265 1.00 83.31 105 GLY A CA 1
ATOM 866 C C . GLY A 1 105 ? 2.637 0.799 4.702 1.00 83.31 105 GLY A C 1
ATOM 867 O O . GLY A 1 105 ? 1.778 1.305 5.425 1.00 83.31 105 GLY A O 1
ATOM 868 N N . ILE A 1 106 ? 3.483 -0.135 5.151 1.00 86.19 106 ILE A N 1
ATOM 869 C CA . ILE A 1 106 ? 3.493 -0.626 6.539 1.00 86.19 106 ILE A CA 1
ATOM 870 C C . ILE A 1 106 ? 3.811 0.514 7.511 1.00 86.19 106 ILE A C 1
ATOM 872 O O . ILE A 1 106 ? 3.051 0.748 8.448 1.00 86.19 106 ILE A O 1
ATOM 876 N N . ILE A 1 107 ? 4.910 1.240 7.288 1.00 83.94 107 ILE A N 1
ATOM 877 C CA . ILE A 1 107 ? 5.362 2.337 8.159 1.00 83.94 107 ILE A CA 1
ATOM 878 C C . ILE A 1 107 ? 4.285 3.427 8.277 1.00 83.94 107 ILE A C 1
ATOM 880 O O . ILE A 1 107 ? 4.081 4.003 9.349 1.00 83.94 107 ILE A O 1
ATOM 884 N N . TYR A 1 108 ? 3.559 3.697 7.192 1.00 79.75 108 TYR A N 1
ATOM 885 C CA . TYR A 1 108 ? 2.487 4.683 7.199 1.00 79.75 108 TYR A CA 1
ATOM 886 C C . TYR A 1 108 ? 1.316 4.304 8.112 1.00 79.75 108 TYR A C 1
ATOM 888 O O . TYR A 1 108 ? 0.743 5.182 8.765 1.00 79.75 108 TYR A O 1
ATOM 896 N N . SER A 1 109 ? 0.971 3.018 8.189 1.00 81.94 109 SER A N 1
ATOM 897 C CA . SER A 1 109 ? -0.292 2.576 8.793 1.00 81.94 109 SER A CA 1
ATOM 898 C C . SER A 1 109 ? -0.177 1.780 10.078 1.00 81.94 109 SER A C 1
ATOM 900 O O . SER A 1 109 ? -1.119 1.792 10.871 1.00 81.94 109 SER A O 1
ATOM 902 N N . VAL A 1 110 ? 0.951 1.119 10.315 1.00 83.88 110 VAL A N 1
ATOM 903 C CA . VAL A 1 110 ? 1.137 0.210 11.448 1.00 83.88 110 VAL A CA 1
ATOM 904 C C . VAL A 1 110 ? 1.927 0.909 12.573 1.00 83.88 110 VAL A C 1
ATOM 906 O O . VAL A 1 110 ? 2.917 1.599 12.300 1.00 83.88 110 VAL A O 1
ATOM 909 N N . PRO A 1 111 ? 1.524 0.765 13.855 1.00 76.31 111 PRO A N 1
ATOM 910 C CA . PRO A 1 111 ? 2.331 1.198 15.001 1.00 76.31 111 PRO A CA 1
ATOM 911 C C . PRO A 1 111 ? 3.711 0.512 15.037 1.00 76.31 111 PRO A C 1
ATOM 913 O O . PRO A 1 111 ? 3.827 -0.626 14.586 1.00 76.31 111 PRO A O 1
ATOM 916 N N . PRO A 1 112 ? 4.760 1.150 15.595 1.00 72.19 112 PRO A N 1
ATOM 917 C CA . PRO A 1 112 ? 4.759 2.413 16.349 1.00 72.19 112 PRO A CA 1
ATOM 918 C C . PRO A 1 112 ? 4.836 3.680 15.480 1.00 72.19 112 PRO A C 1
ATOM 920 O O . PRO A 1 112 ? 4.725 4.795 15.998 1.00 72.19 112 PRO A O 1
ATOM 923 N N . PHE A 1 113 ? 5.053 3.528 14.173 1.00 75.69 113 PHE A N 1
ATOM 924 C CA . PHE A 1 113 ? 5.256 4.655 13.270 1.00 75.69 113 PHE A CA 1
ATOM 925 C C . PHE A 1 113 ? 3.936 5.358 12.983 1.00 75.69 113 PHE A C 1
ATOM 927 O O . PHE A 1 113 ? 3.785 6.521 13.368 1.00 75.69 113 PHE A O 1
ATOM 934 N N . LYS A 1 114 ? 2.992 4.627 12.368 1.00 76.25 114 LYS A N 1
ATOM 935 C CA . LYS A 1 114 ? 1.644 5.082 12.005 1.00 76.25 114 LYS A CA 1
ATOM 936 C C . LYS A 1 114 ? 1.644 6.547 11.555 1.00 76.25 114 LYS A C 1
ATOM 938 O O . LYS A 1 114 ? 0.941 7.390 12.108 1.00 76.25 114 LYS A O 1
ATOM 943 N N . PHE A 1 115 ? 2.525 6.867 10.604 1.00 74.19 115 PHE A N 1
ATOM 944 C CA . PHE A 1 115 ? 2.843 8.252 10.249 1.00 74.19 115 PHE A CA 1
ATOM 945 C C . PHE A 1 115 ? 1.636 9.054 9.755 1.00 74.19 115 PHE A C 1
ATOM 947 O O . PHE A 1 115 ? 1.639 10.272 9.912 1.00 74.19 115 PHE A O 1
ATOM 954 N N . LYS A 1 116 ? 0.581 8.384 9.275 1.00 68.12 116 LYS A N 1
ATOM 955 C CA . LYS A 1 116 ? -0.711 9.007 8.952 1.00 68.12 116 LYS A CA 1
ATOM 956 C C . LYS A 1 116 ? -1.364 9.753 10.122 1.00 68.12 116 LYS A C 1
ATOM 958 O O . LYS A 1 116 ? -2.074 10.723 9.896 1.00 68.12 116 LYS A O 1
ATOM 963 N N . ASP A 1 117 ? -1.091 9.338 11.360 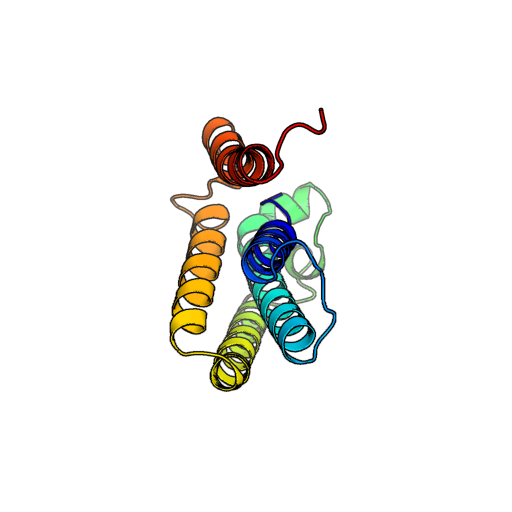1.00 69.88 117 ASP A N 1
ATOM 964 C CA . ASP A 1 117 ? -1.643 9.953 12.574 1.00 69.88 117 ASP A CA 1
ATOM 965 C C . ASP A 1 117 ? -0.757 11.109 13.094 1.00 69.88 117 ASP A C 1
ATOM 967 O O . ASP A 1 117 ? -1.068 11.729 14.111 1.00 69.88 117 ASP A O 1
ATOM 971 N N . ARG A 1 118 ? 0.368 11.413 12.426 1.00 72.75 118 ARG A N 1
ATOM 972 C CA . ARG A 1 118 ? 1.331 12.449 12.836 1.00 72.75 118 ARG A CA 1
ATOM 973 C C . ARG A 1 118 ? 1.346 13.594 11.811 1.00 72.75 118 ARG A C 1
ATOM 975 O O . ARG A 1 118 ? 2.003 13.449 10.784 1.00 72.75 118 ARG A O 1
ATOM 982 N N . PRO A 1 119 ? 0.729 14.760 12.091 1.00 66.06 119 PRO A N 1
ATOM 983 C CA . PRO A 1 119 ? 0.496 15.821 11.099 1.00 66.06 119 PRO A CA 1
ATOM 984 C C . PRO A 1 119 ? 1.744 16.291 10.337 1.00 66.06 119 PRO A C 1
ATOM 986 O O . PRO A 1 119 ? 1.701 16.477 9.126 1.00 66.06 119 PRO A O 1
ATOM 989 N N . ILE A 1 120 ? 2.879 16.442 11.029 1.00 67.69 120 ILE A N 1
ATOM 990 C CA . ILE A 1 120 ? 4.147 16.883 10.420 1.00 67.69 120 ILE A CA 1
ATOM 991 C C . ILE A 1 120 ? 4.728 15.802 9.497 1.00 67.69 120 ILE A C 1
ATOM 993 O O . ILE A 1 120 ? 5.282 16.114 8.447 1.00 67.69 120 ILE A O 1
ATOM 997 N N . LEU A 1 121 ? 4.598 14.527 9.872 1.00 63.53 121 LEU A N 1
ATOM 998 C CA . LEU A 1 121 ? 5.125 13.408 9.090 1.00 63.53 121 LEU A CA 1
ATOM 999 C C . LEU A 1 121 ? 4.198 13.041 7.932 1.00 63.53 121 LEU A C 1
ATOM 1001 O O . LEU A 1 121 ? 4.698 12.751 6.852 1.00 63.53 121 LEU A O 1
ATOM 1005 N N . ASP A 1 122 ? 2.878 13.127 8.109 1.00 62.06 122 ASP A N 1
ATOM 1006 C CA . ASP A 1 122 ? 1.919 13.023 7.006 1.00 62.06 122 ASP A CA 1
ATOM 1007 C C . ASP A 1 122 ? 2.164 14.155 5.994 1.00 62.06 122 ASP A C 1
ATOM 1009 O O . ASP A 1 122 ? 2.262 13.887 4.798 1.00 62.06 122 ASP A O 1
ATOM 1013 N N . PHE A 1 123 ? 2.409 15.392 6.449 1.00 62.97 123 PHE A N 1
ATOM 1014 C CA . PHE A 1 123 ? 2.822 16.485 5.565 1.00 62.97 123 PHE A CA 1
ATOM 1015 C C . PHE A 1 123 ? 4.161 16.206 4.872 1.00 62.97 123 PHE A C 1
ATOM 1017 O O . PHE A 1 123 ? 4.235 16.366 3.664 1.00 62.97 123 PHE A O 1
ATOM 1024 N N . LEU A 1 124 ? 5.202 15.747 5.579 1.00 64.44 124 LEU A N 1
ATOM 1025 C CA . LEU A 1 124 ? 6.516 15.446 4.986 1.00 64.44 124 LEU A CA 1
ATOM 1026 C C . LEU A 1 124 ? 6.474 14.292 3.980 1.00 64.44 124 LEU A C 1
ATOM 1028 O O . LEU A 1 124 ? 7.110 14.379 2.939 1.00 64.44 124 LEU A O 1
ATOM 1032 N N . ILE A 1 125 ? 5.726 13.224 4.251 1.00 64.06 125 ILE A N 1
ATOM 1033 C CA . ILE A 1 125 ? 5.585 12.083 3.335 1.00 64.06 125 ILE A CA 1
ATOM 1034 C C . ILE A 1 125 ? 4.832 12.506 2.077 1.00 64.06 125 ILE A C 1
ATOM 1036 O O . ILE A 1 125 ? 5.237 12.153 0.969 1.00 64.06 125 ILE A O 1
ATOM 1040 N N . ASN A 1 126 ? 3.779 13.312 2.240 1.00 61.62 126 ASN A N 1
ATOM 1041 C CA . ASN A 1 126 ? 3.072 13.899 1.111 1.00 61.62 126 ASN A CA 1
ATOM 1042 C C . ASN A 1 126 ? 3.951 14.920 0.361 1.00 61.62 126 ASN A C 1
ATOM 1044 O O . ASN A 1 126 ? 3.997 14.913 -0.865 1.00 61.62 126 ASN A O 1
ATOM 1048 N N . ALA A 1 127 ? 4.718 15.749 1.066 1.00 61.53 127 ALA A N 1
ATOM 1049 C CA . ALA A 1 127 ? 5.604 16.755 0.489 1.00 61.53 127 ALA A CA 1
ATOM 1050 C C . ALA A 1 127 ? 6.828 16.150 -0.207 1.00 61.53 127 ALA A C 1
ATOM 1052 O O . ALA A 1 127 ? 7.245 16.679 -1.226 1.00 61.53 127 ALA A O 1
ATOM 1053 N N . ILE A 1 128 ? 7.388 15.035 0.271 1.00 63.69 128 ILE A N 1
ATOM 1054 C CA . ILE A 1 128 ? 8.482 14.332 -0.415 1.00 63.69 128 ILE A CA 1
ATOM 1055 C C . ILE A 1 128 ? 8.010 13.843 -1.779 1.00 63.69 128 ILE A C 1
ATOM 1057 O O . ILE A 1 128 ? 8.751 13.960 -2.754 1.00 63.69 128 ILE A O 1
ATOM 1061 N N . GLY A 1 129 ? 6.774 13.355 -1.892 1.00 58.50 129 GLY A N 1
ATOM 1062 C CA . GLY A 1 129 ? 6.287 13.001 -3.214 1.00 58.50 129 GLY A CA 1
ATOM 1063 C C . GLY A 1 129 ? 5.782 14.159 -4.051 1.00 58.50 129 GLY A C 1
ATOM 1064 O O . GLY A 1 129 ? 6.088 14.153 -5.235 1.00 58.50 129 GLY A O 1
ATOM 1065 N N . TYR A 1 130 ? 5.126 15.179 -3.482 1.00 53.25 130 TYR A N 1
ATOM 1066 C CA . TYR A 1 130 ? 4.776 16.403 -4.222 1.00 53.25 130 TYR A CA 1
ATOM 1067 C C . TYR A 1 130 ? 6.015 17.173 -4.698 1.00 53.25 130 TYR A C 1
ATOM 1069 O O . TYR A 1 130 ? 6.055 17.641 -5.833 1.00 53.25 130 TYR A O 1
ATOM 1077 N N . GLY A 1 131 ? 7.048 17.259 -3.863 1.00 55.31 131 GLY A N 1
ATOM 1078 C CA . GLY A 1 131 ? 8.331 17.878 -4.177 1.00 55.31 131 GLY A CA 1
ATOM 1079 C C . GLY A 1 131 ? 9.036 17.174 -5.331 1.00 55.31 131 GLY A C 1
ATOM 1080 O O . GLY A 1 131 ? 9.607 17.843 -6.183 1.00 55.31 131 GLY A O 1
ATOM 1081 N N . PHE A 1 132 ? 8.905 15.848 -5.440 1.00 55.31 132 PHE A N 1
ATOM 1082 C CA . PHE A 1 132 ? 9.368 15.099 -6.611 1.00 55.31 132 PHE A CA 1
ATOM 1083 C C . PHE A 1 132 ? 8.586 15.449 -7.889 1.00 55.31 132 PHE A C 1
ATOM 1085 O O . PHE A 1 132 ? 9.185 15.519 -8.957 1.00 55.31 132 PHE A O 1
ATOM 1092 N N . ILE A 1 133 ? 7.275 15.710 -7.801 1.00 52.97 133 ILE A N 1
ATOM 1093 C CA . ILE A 1 133 ? 6.462 16.144 -8.957 1.00 52.97 133 ILE A CA 1
ATOM 1094 C C . ILE A 1 133 ? 6.894 17.541 -9.428 1.00 52.97 133 ILE A C 1
ATOM 1096 O O . ILE A 1 133 ? 7.070 17.761 -10.625 1.00 52.97 133 ILE A O 1
ATOM 1100 N N . PHE A 1 134 ? 7.113 18.469 -8.491 1.00 44.72 134 PHE A N 1
ATOM 1101 C CA . PHE A 1 134 ? 7.474 19.859 -8.792 1.00 44.72 134 PHE A CA 1
ATOM 1102 C C . PHE A 1 134 ? 8.904 20.013 -9.340 1.00 44.72 134 PHE A C 1
ATOM 1104 O O . PHE A 1 134 ? 9.155 20.894 -10.149 1.00 44.72 134 PHE A O 1
ATOM 1111 N N . LEU A 1 135 ? 9.841 19.139 -8.951 1.00 55.03 135 LEU A N 1
ATOM 1112 C CA . LEU A 1 135 ? 11.224 19.139 -9.460 1.00 55.03 135 LEU A CA 1
ATOM 1113 C C . LEU A 1 135 ? 11.378 18.467 -10.836 1.00 55.03 135 LEU A C 1
ATOM 1115 O O . LEU A 1 135 ? 12.403 18.634 -11.495 1.00 55.03 135 LEU A O 1
ATOM 1119 N N . VAL A 1 136 ? 10.399 17.658 -11.253 1.00 50.62 136 VAL A N 1
A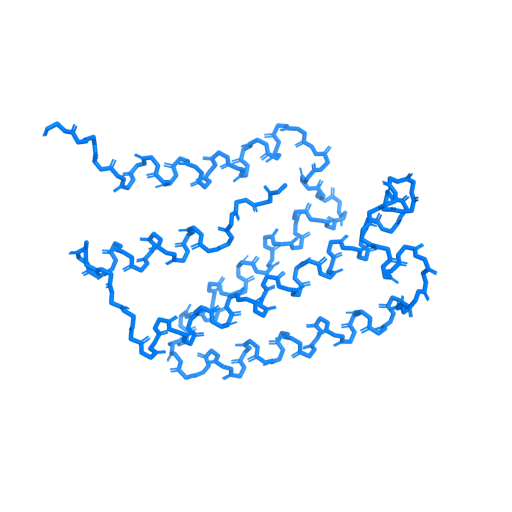TOM 1120 C CA . VAL A 1 136 ? 10.436 16.899 -12.516 1.00 50.62 136 VAL A CA 1
ATOM 1121 C C . VAL A 1 136 ? 9.716 17.629 -13.654 1.00 50.62 136 VAL A C 1
ATOM 1123 O O . VAL A 1 136 ? 10.058 17.391 -14.810 1.00 50.62 136 VAL A O 1
ATOM 1126 N N . LEU A 1 137 ? 8.774 18.528 -13.358 1.00 40.38 137 LEU A N 1
ATOM 1127 C CA . LEU A 1 137 ? 8.146 19.391 -14.359 1.00 40.38 137 LEU A CA 1
ATOM 1128 C C . LEU A 1 137 ? 8.968 20.682 -14.505 1.00 40.38 137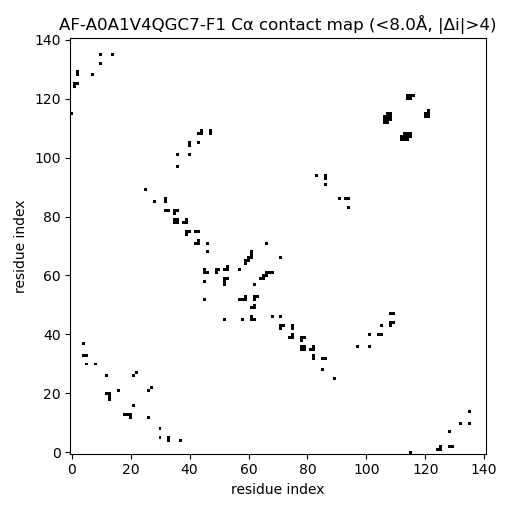 LEU A C 1
ATOM 1130 O O . LEU A 1 137 ? 9.042 21.445 -13.541 1.00 40.38 137 LEU A O 1
ATOM 1134 N N . PRO A 1 138 ? 9.593 20.965 -15.664 1.00 44.62 138 PRO A N 1
ATOM 1135 C CA . PRO A 1 138 ? 10.154 22.288 -15.883 1.00 44.62 138 PRO A CA 1
ATOM 1136 C C . PRO A 1 138 ? 9.015 23.321 -15.839 1.00 44.62 138 PRO A C 1
ATOM 1138 O O . PRO A 1 138 ? 7.893 23.008 -16.258 1.00 44.62 138 PRO A O 1
ATOM 1141 N N . PRO A 1 139 ? 9.263 24.546 -15.338 1.00 47.47 139 PRO A N 1
ATOM 1142 C CA . PRO A 1 139 ? 8.310 25.627 -15.518 1.00 47.47 139 PRO A CA 1
ATOM 1143 C C . PRO A 1 139 ? 8.058 25.771 -17.020 1.00 47.47 139 PRO A C 1
ATOM 1145 O O . PRO A 1 139 ? 8.998 25.916 -17.799 1.00 47.47 139 PRO A O 1
ATOM 1148 N N . SER A 1 140 ? 6.796 25.678 -17.431 1.00 48.72 140 SER A N 1
ATOM 1149 C CA . SER A 1 140 ? 6.391 26.027 -18.786 1.00 48.72 140 SER A CA 1
ATOM 1150 C C . SER A 1 140 ? 6.556 27.539 -18.951 1.00 48.72 140 SER A C 1
ATOM 1152 O O . SER A 1 140 ? 5.639 28.300 -18.633 1.00 48.72 140 SER A O 1
ATOM 1154 N N . SER A 1 141 ? 7.751 27.960 -19.362 1.00 47.53 141 SER A N 1
ATOM 1155 C CA . SER A 1 141 ? 8.044 29.281 -19.920 1.00 47.53 141 SER A CA 1
ATOM 1156 C C . SER A 1 141 ? 8.322 29.136 -21.406 1.00 47.53 141 SER A C 1
ATOM 1158 O O . SER A 1 141 ? 9.269 28.377 -21.719 1.00 47.53 141 SER A O 1
#

Nearest PDB structures (foldseek):
  7bpu-assembly2_B  TM=7.854E-01  e=2.771E-02  Methanocaldococcus jannaschii DSM 2661
  8ik3-assembly1_F  TM=2.245E-01  e=3.954E+00  Homo sapiens
  7vwc-assembly1_A  TM=2.213E-01  e=4.389E+00  Caenorhabditis elegans